Protein AF-A0A2J5PNU8-F1 (afdb_monomer)

pLDDT: mean 81.51, std 17.21, range [44.0, 97.12]

InterPro domains:
  IPR001952 Alkaline phosphatase [PF00245] (64-110)
  IPR017850 Alkaline-phosphatase-like, core domain superfamily [G3DSA:3.40.720.10] (23-110)
  IPR017850 Alkaline-phosphatase-like, core domain superfamily [SSF53649] (36-109)

Solvent-accessible surface area (backbone atoms only — not comparable to full-atom values): 7548 Å² total; per-residue (Å²): 134,87,79,58,73,71,63,68,71,53,57,68,77,80,52,81,84,80,80,75,73,88,68,80,83,42,76,76,47,69,55,55,32,40,78,49,61,65,91,45,95,71,11,62,39,42,69,95,68,88,53,67,68,52,53,55,68,67,67,68,98,63,87,74,93,75,86,88,87,86,81,64,85,89,60,47,74,67,50,53,49,52,51,36,39,70,76,51,32,82,54,34,59,51,81,60,85,68,35,60,87,78,84,88,87,83,89,89,83,132

Secondary structure (DSSP, 8-state):
----HHHHHHGGGGS-----------TTTS--S--S-TTSTTTT---SS--HHHHHHH---S--S-------TT--HHHHHHHHHHHT-TT---TTGGG-S---------

Sequence (110 aa):
MKLSALFIALLPLLGSPIIHAETTTAPVLENRAAQGDITTPGGARRLSGDQTEALRASLINKPAKNIILLIGDGMGDSEITAARNYAEGAGGFFKGIDALPLTGQYTHYS

Foldseek 3Di:
DDDDPVVVVCVVVVDDPPPDDPPPCPVLLQWQFQCADPVDVRSLGSGPDDCPVVLVSVDDPDDDPDDDDDDDVVDDPVNVQVCCCVPQNNRGDDSPPSSDSDDDDDDDDD

Radius of gyration: 21.51 Å; Cα contacts (8 Å, |Δi|>4): 71; chains: 1; bounding box: 66×42×44 Å

Organism: NCBI:txid1134687

Mean predicted aligned error: 11.57 Å

Nearest PDB structures (foldseek):
  1alh-assembly1_B  TM=1.003E+00  e=5.382E-07  Escherichia coli
  3bdg-assembly1_A  TM=1.003E+00  e=6.846E-07  Escherichia coli
  4km4-assembly1_B  TM=1.002E+00  e=7.721E-07  Escherichia coli K-12
  3bdf-assembly1_A  TM=1.001E+00  e=8.707E-07  unclassified
  1aja-assembly1_B  TM=1.002E+00  e=1.249E-06  Escherichia coli

Structure (mmCIF, N/CA/C/O backbone):
data_AF-A0A2J5PNU8-F1
#
_entry.id   AF-A0A2J5PNU8-F1
#
loop_
_atom_site.group_PDB
_atom_site.id
_atom_site.type_symbol
_atom_site.label_atom_id
_atom_site.label_alt_id
_atom_site.label_comp_id
_atom_site.label_asym_id
_atom_site.label_entity_id
_atom_site.label_seq_id
_atom_site.pdbx_PDB_ins_code
_atom_site.Cartn_x
_atom_site.Cartn_y
_atom_site.Cartn_z
_atom_site.occupancy
_atom_site.B_iso_or_equiv
_atom_site.auth_seq_id
_atom_site.auth_comp_id
_atom_site.auth_asym_id
_atom_site.auth_atom_id
_atom_site.pdbx_PDB_model_num
ATOM 1 N N . MET A 1 1 ? -54.042 -30.267 8.228 1.00 44.00 1 MET A N 1
ATOM 2 C CA . MET A 1 1 ? -52.817 -31.047 8.514 1.00 44.00 1 MET A CA 1
ATOM 3 C C . MET A 1 1 ? -51.987 -30.244 9.508 1.00 44.00 1 MET A C 1
ATOM 5 O O . MET A 1 1 ? -51.588 -29.137 9.176 1.00 44.00 1 MET A O 1
ATOM 9 N N . LYS A 1 2 ? -51.856 -30.708 10.759 1.00 48.34 2 LYS A N 1
ATOM 10 C CA . LYS A 1 2 ? -51.146 -29.984 11.830 1.00 48.34 2 LYS A CA 1
ATOM 11 C C . LYS A 1 2 ? -49.641 -30.217 11.664 1.00 48.34 2 LYS A C 1
ATOM 13 O O . LYS A 1 2 ? -49.169 -31.311 11.955 1.00 48.34 2 LYS A O 1
ATOM 18 N N . LEU A 1 3 ? -48.911 -29.224 11.160 1.00 52.28 3 LEU A N 1
ATOM 19 C CA . LEU A 1 3 ? -47.448 -29.261 11.136 1.00 52.28 3 LEU A CA 1
ATOM 20 C C . LEU A 1 3 ? -46.926 -29.126 12.572 1.00 52.28 3 LEU A C 1
ATOM 22 O O . LEU A 1 3 ? -47.203 -28.144 13.256 1.00 52.28 3 LEU A O 1
ATOM 26 N N . SER A 1 4 ? -46.230 -30.164 13.034 1.00 50.78 4 SER A N 1
ATOM 27 C CA . SER A 1 4 ? -45.630 -30.242 14.366 1.00 50.78 4 SER A CA 1
ATOM 28 C C . SER A 1 4 ? -44.547 -29.172 14.525 1.00 50.78 4 SER A C 1
ATOM 30 O O . SER A 1 4 ? -43.692 -29.026 13.652 1.00 50.78 4 SER A O 1
ATOM 32 N N . ALA A 1 5 ? -44.554 -28.456 15.654 1.00 58.75 5 ALA A N 1
ATOM 33 C CA . ALA A 1 5 ? -43.593 -27.396 15.979 1.00 58.75 5 ALA A CA 1
ATOM 34 C C . ALA A 1 5 ? -42.122 -27.857 15.902 1.00 58.75 5 ALA A C 1
ATOM 36 O O . ALA A 1 5 ? -41.227 -27.049 15.661 1.00 58.75 5 ALA A O 1
ATOM 37 N N . LEU A 1 6 ? -41.881 -29.167 16.021 1.00 56.97 6 LEU A N 1
ATOM 38 C CA . LEU A 1 6 ? -40.559 -29.775 15.884 1.00 56.97 6 LEU A CA 1
ATOM 39 C C . LEU A 1 6 ? -39.975 -29.638 14.463 1.00 56.97 6 LEU A C 1
ATOM 41 O O . LEU A 1 6 ? -38.764 -29.534 14.305 1.00 56.97 6 LEU A O 1
ATOM 45 N N . PHE A 1 7 ? -40.824 -29.594 13.429 1.00 55.62 7 PHE A N 1
ATOM 46 C CA . PHE A 1 7 ? -40.387 -29.478 12.031 1.00 55.62 7 PHE A CA 1
ATOM 47 C C . PHE A 1 7 ? -39.930 -28.056 11.669 1.00 55.62 7 PHE A C 1
ATOM 49 O O . PHE A 1 7 ? -39.075 -27.882 10.806 1.00 55.62 7 PHE A O 1
ATOM 56 N N . ILE A 1 8 ? -40.465 -27.037 12.349 1.00 59.12 8 ILE A N 1
ATOM 57 C CA . ILE A 1 8 ? -40.111 -25.626 12.121 1.00 59.12 8 ILE A CA 1
ATOM 58 C C . ILE A 1 8 ? -38.739 -25.310 12.740 1.00 59.12 8 ILE A C 1
ATOM 60 O O . ILE A 1 8 ? -37.965 -24.547 12.169 1.00 59.12 8 ILE A O 1
ATOM 64 N N . ALA A 1 9 ? -38.403 -25.947 13.867 1.00 58.53 9 ALA A N 1
ATOM 65 C CA . ALA A 1 9 ? -37.138 -25.733 14.571 1.00 58.53 9 ALA A CA 1
ATOM 66 C C . ALA A 1 9 ? -35.911 -26.358 13.875 1.00 58.53 9 ALA A C 1
ATOM 68 O O . ALA A 1 9 ? -34.787 -25.954 14.162 1.00 58.53 9 ALA A O 1
ATOM 69 N N . LEU A 1 10 ? -36.107 -27.317 12.960 1.00 57.16 10 LEU A N 1
ATOM 70 C CA . LEU A 1 10 ? -35.014 -28.002 12.252 1.00 57.16 10 LEU A CA 1
ATOM 71 C C . LEU A 1 10 ? -34.642 -27.342 10.910 1.00 57.16 10 LEU A C 1
ATOM 73 O O . LEU A 1 10 ? -33.567 -27.592 10.371 1.00 57.16 10 LEU A O 1
ATOM 77 N N . LEU A 1 11 ? -35.500 -26.462 10.385 1.00 56.41 11 LEU A N 1
ATOM 78 C CA . LEU A 1 11 ? -35.276 -25.749 9.126 1.00 56.41 11 LEU A CA 1
ATOM 79 C C . LEU A 1 11 ? -34.000 -24.870 9.086 1.00 56.41 11 LEU A C 1
ATOM 81 O O . LEU A 1 11 ? -33.353 -24.850 8.039 1.00 56.41 11 LEU A O 1
ATOM 85 N N . PRO A 1 12 ? -33.572 -24.178 10.167 1.00 58.12 12 PRO A N 1
ATOM 86 C CA . PRO A 1 12 ? -32.374 -23.339 10.120 1.00 58.12 12 PRO A CA 1
ATOM 87 C C . PRO A 1 12 ? -31.052 -24.125 10.182 1.00 58.12 12 PRO A C 1
ATOM 89 O O . PRO A 1 12 ? -30.004 -23.525 9.977 1.00 58.12 12 PRO A O 1
ATOM 92 N N . LEU A 1 13 ? -31.066 -25.448 10.414 1.00 57.19 13 LEU A N 1
ATOM 93 C CA . LEU A 1 13 ? -29.849 -26.282 10.376 1.00 57.19 13 LEU A CA 1
ATOM 94 C C . LEU A 1 13 ? -29.406 -26.674 8.956 1.00 57.19 13 LEU A C 1
ATOM 96 O O . LEU A 1 13 ? -28.287 -27.146 8.780 1.00 57.19 13 LEU A O 1
ATOM 100 N N . LEU A 1 14 ? -30.258 -26.478 7.945 1.00 57.78 14 LEU A N 1
ATOM 101 C CA . LEU A 1 14 ? -29.947 -26.784 6.541 1.00 57.78 14 LEU A CA 1
ATOM 102 C C . LEU A 1 14 ? -29.333 -25.594 5.781 1.00 57.78 14 LEU A C 1
ATOM 104 O O . LEU A 1 14 ? -28.928 -25.750 4.632 1.00 57.78 14 LEU A O 1
ATOM 108 N N . GLY A 1 15 ? -29.253 -24.414 6.405 1.00 55.31 15 GLY A N 1
ATOM 109 C CA . GLY A 1 15 ? -28.644 -23.218 5.825 1.00 55.31 15 GLY A CA 1
ATOM 110 C C . GLY A 1 15 ? -27.320 -22.887 6.504 1.00 55.31 15 GLY A C 1
ATOM 111 O O . GLY A 1 15 ? -27.275 -22.657 7.710 1.00 55.31 15 GLY A O 1
ATOM 112 N N . SER A 1 16 ? -26.232 -22.826 5.737 1.00 51.00 16 SER A N 1
ATOM 113 C CA . SER A 1 16 ? -24.966 -22.268 6.216 1.00 51.00 16 SER A CA 1
ATOM 114 C C . SER A 1 16 ? -25.191 -20.810 6.652 1.00 51.00 16 SER A C 1
ATOM 116 O O . SER A 1 16 ? -25.775 -20.046 5.878 1.00 51.00 16 SER A O 1
ATOM 118 N N . PRO A 1 17 ? -24.748 -20.377 7.847 1.00 52.59 17 PRO A N 1
ATOM 119 C CA . PRO A 1 17 ? -24.849 -18.974 8.221 1.00 52.59 17 PRO A CA 1
ATOM 120 C C . PRO A 1 17 ? -23.918 -18.159 7.318 1.00 52.59 17 PRO A C 1
ATOM 122 O O . PRO A 1 17 ? -22.698 -18.200 7.470 1.00 52.59 17 PRO A O 1
ATOM 125 N N . ILE A 1 18 ? -24.484 -17.413 6.368 1.00 58.72 18 ILE A N 1
ATOM 126 C CA . ILE A 1 18 ? -23.723 -16.423 5.604 1.00 58.72 18 ILE A CA 1
ATOM 127 C C . ILE A 1 18 ? -23.516 -15.218 6.522 1.00 58.72 18 ILE A C 1
ATOM 129 O O . ILE A 1 18 ? -24.379 -14.344 6.638 1.00 58.72 18 ILE A O 1
ATOM 133 N N . ILE A 1 19 ? -22.374 -15.192 7.209 1.00 55.03 19 ILE A N 1
ATOM 134 C CA . ILE A 1 19 ? -21.908 -14.004 7.922 1.00 55.03 19 ILE A CA 1
ATOM 135 C C . ILE A 1 19 ? -21.542 -12.968 6.858 1.00 55.03 19 ILE A C 1
ATOM 137 O O . ILE A 1 19 ? -20.465 -13.016 6.272 1.00 55.03 19 ILE A O 1
ATOM 141 N N . HIS A 1 20 ? -22.455 -12.037 6.594 1.00 44.50 20 HIS A N 1
ATOM 142 C CA . HIS A 1 20 ? -22.135 -10.843 5.827 1.00 44.50 20 HIS A CA 1
ATOM 143 C C . HIS A 1 20 ? -21.334 -9.920 6.743 1.00 44.50 20 HIS A C 1
ATOM 145 O O . HIS A 1 20 ? -21.883 -9.306 7.661 1.00 44.50 20 HIS A O 1
ATOM 151 N N . ALA A 1 21 ? -20.021 -9.855 6.529 1.00 49.56 21 ALA A N 1
ATOM 152 C CA . ALA A 1 21 ? -19.262 -8.708 6.990 1.00 49.56 21 ALA A CA 1
ATOM 153 C C . ALA A 1 21 ? -19.819 -7.485 6.251 1.00 49.56 21 ALA A C 1
ATOM 155 O O . ALA A 1 21 ? -19.934 -7.495 5.026 1.00 49.56 21 ALA A O 1
ATOM 156 N N . GLU A 1 22 ? -20.224 -6.461 6.996 1.00 48.22 22 GLU A N 1
ATOM 157 C CA . GLU A 1 22 ? -20.625 -5.172 6.438 1.00 48.22 22 GLU A CA 1
ATOM 158 C C . GLU A 1 22 ? -19.356 -4.485 5.913 1.00 48.22 22 GLU A C 1
ATOM 160 O O . GLU A 1 22 ? -18.721 -3.681 6.593 1.00 48.22 22 GLU A O 1
ATOM 165 N N . THR A 1 23 ? -18.908 -4.908 4.733 1.00 49.78 23 THR A N 1
ATOM 166 C CA . THR A 1 23 ? -17.799 -4.290 4.020 1.00 49.78 23 THR A CA 1
ATOM 167 C C . THR A 1 23 ? -18.360 -3.058 3.333 1.00 49.78 23 THR A C 1
ATOM 169 O O . THR A 1 23 ? -19.172 -3.172 2.418 1.00 49.78 23 THR A O 1
ATOM 172 N N . THR A 1 24 ? -17.948 -1.869 3.770 1.00 50.78 24 THR A N 1
ATOM 173 C CA . THR A 1 24 ? -18.172 -0.644 3.002 1.00 50.78 24 THR A CA 1
ATOM 174 C C . THR A 1 24 ? -17.445 -0.808 1.667 1.00 50.78 24 THR A C 1
ATOM 176 O O . THR A 1 24 ? -16.228 -0.653 1.592 1.00 50.78 24 THR A O 1
ATOM 179 N N . THR A 1 25 ? -18.177 -1.199 0.624 1.00 48.31 25 THR A N 1
ATOM 180 C CA . THR A 1 25 ? -17.665 -1.407 -0.733 1.00 48.31 25 THR A CA 1
ATOM 181 C C . THR A 1 25 ? -17.285 -0.059 -1.331 1.00 48.31 25 THR A C 1
ATOM 183 O O . THR A 1 25 ? -18.093 0.604 -1.981 1.00 48.31 25 THR A O 1
ATOM 186 N N . ALA A 1 26 ? -16.058 0.381 -1.071 1.00 53.16 26 ALA A N 1
ATOM 187 C CA . ALA A 1 26 ? -15.415 1.435 -1.832 1.00 53.16 26 ALA A CA 1
ATOM 188 C C . ALA A 1 26 ? -14.636 0.760 -2.976 1.00 53.16 26 ALA A C 1
ATOM 190 O O . ALA A 1 26 ? -13.536 0.257 -2.736 1.00 53.16 26 ALA A O 1
ATOM 191 N N . PRO A 1 27 ? -15.160 0.744 -4.218 1.00 53.88 27 PRO A N 1
ATOM 192 C CA . PRO A 1 27 ? -14.572 -0.018 -5.326 1.00 53.88 27 PRO A CA 1
ATOM 193 C C . PRO A 1 27 ? -13.135 0.406 -5.664 1.00 53.88 27 PRO A C 1
ATOM 195 O O . PRO A 1 27 ? -12.394 -0.350 -6.283 1.00 53.88 27 PRO A O 1
ATOM 198 N N . VAL A 1 28 ? -12.705 1.599 -5.236 1.00 55.09 28 VAL A N 1
ATOM 199 C CA . VAL A 1 28 ? -11.342 2.086 -5.489 1.00 55.09 28 VAL A CA 1
ATOM 200 C C . VAL A 1 28 ? -10.287 1.460 -4.566 1.00 55.09 28 VAL A C 1
ATOM 202 O O . VAL A 1 28 ? -9.095 1.525 -4.858 1.00 55.09 28 VAL A O 1
ATOM 205 N N . LEU A 1 29 ? -10.703 0.822 -3.470 1.00 62.06 29 LEU A N 1
ATOM 206 C CA . LEU A 1 29 ? -9.799 0.161 -2.525 1.00 62.06 29 LEU A CA 1
ATOM 207 C C . LEU A 1 29 ? -9.606 -1.333 -2.837 1.00 62.06 29 LEU A C 1
ATOM 209 O O . LEU A 1 29 ? -8.663 -1.936 -2.333 1.00 62.06 29 LEU A O 1
ATOM 213 N N . GLU A 1 30 ? -10.451 -1.918 -3.692 1.00 69.31 30 GLU A N 1
ATOM 214 C CA . GLU A 1 30 ? -10.447 -3.359 -3.981 1.00 69.31 30 GLU A CA 1
ATOM 215 C C . GLU A 1 30 ? -9.340 -3.793 -4.953 1.00 69.31 30 GLU A C 1
ATOM 217 O O . GLU A 1 30 ? -8.948 -4.960 -4.954 1.00 69.31 30 GLU A O 1
ATOM 222 N N . ASN A 1 31 ? -8.813 -2.878 -5.774 1.00 80.69 31 ASN A N 1
ATOM 223 C CA . ASN A 1 31 ? -7.730 -3.186 -6.704 1.00 80.69 31 ASN A CA 1
ATOM 224 C C . ASN A 1 31 ? -6.765 -2.006 -6.878 1.00 80.69 31 ASN A C 1
ATOM 226 O O . ASN A 1 31 ? -7.106 -0.999 -7.499 1.00 80.69 31 ASN A O 1
ATOM 230 N N . ARG A 1 32 ? -5.530 -2.167 -6.385 1.00 86.44 32 ARG A N 1
ATOM 231 C CA . ARG A 1 32 ? -4.431 -1.200 -6.566 1.00 86.44 32 ARG A CA 1
ATOM 232 C C . ARG A 1 32 ? -3.355 -1.673 -7.551 1.00 86.44 32 ARG A C 1
ATOM 234 O O . ARG A 1 32 ? -2.227 -1.178 -7.500 1.00 86.44 32 ARG A O 1
ATOM 241 N N . ALA A 1 33 ? -3.662 -2.627 -8.428 1.00 90.75 33 ALA A N 1
ATOM 242 C CA . ALA A 1 33 ? -2.768 -2.988 -9.526 1.00 90.75 33 ALA A CA 1
ATOM 243 C C . ALA A 1 33 ? -2.645 -1.835 -10.541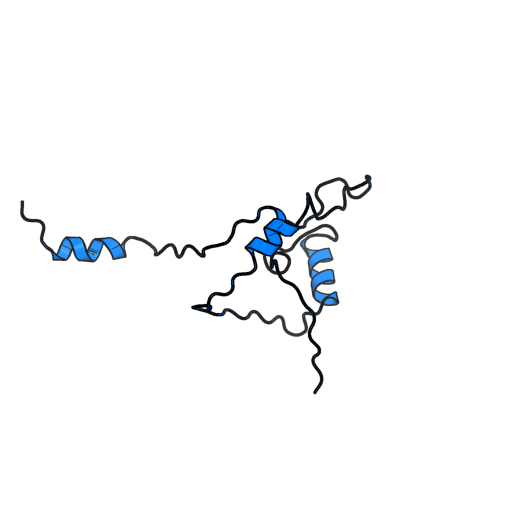 1.00 90.75 33 ALA A C 1
ATOM 245 O O . ALA A 1 33 ? -3.509 -0.955 -10.617 1.00 90.75 33 ALA A O 1
ATOM 246 N N . ALA A 1 34 ? -1.568 -1.841 -11.327 1.00 91.25 34 ALA A N 1
ATOM 247 C CA . ALA A 1 34 ? -1.430 -0.979 -12.497 1.00 91.25 34 ALA A CA 1
ATOM 248 C C . ALA A 1 34 ? -2.535 -1.299 -13.521 1.00 91.25 34 ALA A C 1
ATOM 250 O O . ALA A 1 34 ? -2.798 -2.465 -13.809 1.00 91.25 34 ALA A O 1
ATOM 251 N N . GLN A 1 35 ? -3.189 -0.263 -14.050 1.00 86.12 35 GLN A N 1
ATOM 252 C CA . GLN A 1 35 ? -4.416 -0.409 -14.849 1.00 86.12 35 GLN A CA 1
ATOM 253 C C . GLN A 1 35 ? -4.198 -0.316 -16.369 1.00 86.12 35 GLN A C 1
ATOM 255 O O . GLN A 1 35 ? -5.149 -0.463 -17.134 1.00 86.12 35 GLN A O 1
ATOM 260 N N . GLY A 1 36 ? -2.974 -0.047 -16.829 1.00 87.62 36 GLY A N 1
ATOM 261 C CA . GLY A 1 36 ? -2.662 0.100 -18.251 1.00 87.62 36 GLY A CA 1
ATOM 262 C C . GLY A 1 36 ? -1.245 -0.345 -18.598 1.00 87.62 36 GLY A C 1
ATOM 263 O O . GLY A 1 36 ? -0.545 -0.946 -17.786 1.00 87.62 36 GLY A O 1
ATOM 264 N N . ASP A 1 37 ? -0.813 -0.031 -19.819 1.00 92.50 37 ASP A N 1
ATOM 265 C CA . ASP A 1 37 ? 0.568 -0.256 -20.245 1.00 92.50 37 ASP A CA 1
ATOM 266 C C . ASP A 1 37 ? 1.515 0.642 -19.442 1.00 92.50 37 ASP A C 1
ATOM 268 O O . ASP A 1 37 ? 1.526 1.863 -19.616 1.00 92.50 37 ASP A O 1
ATOM 272 N N . ILE A 1 38 ? 2.333 0.028 -18.590 1.00 92.62 38 ILE A N 1
ATOM 273 C CA . ILE A 1 38 ? 3.272 0.705 -17.690 1.00 92.62 38 ILE A CA 1
ATOM 274 C C . ILE A 1 38 ? 4.267 1.632 -18.403 1.00 92.62 38 ILE A C 1
ATOM 276 O O . ILE A 1 38 ? 4.834 2.507 -17.753 1.00 92.62 38 ILE A O 1
ATOM 280 N N . THR A 1 39 ? 4.478 1.467 -19.712 1.00 94.75 39 THR A N 1
ATOM 281 C CA . THR A 1 39 ? 5.382 2.308 -20.510 1.00 94.75 39 THR A CA 1
ATOM 282 C C . THR A 1 39 ? 4.720 3.596 -21.009 1.00 94.75 39 THR A C 1
ATOM 284 O O . THR A 1 39 ? 5.406 4.529 -21.429 1.00 94.75 39 THR A O 1
ATOM 287 N N . THR A 1 40 ? 3.390 3.680 -20.933 1.00 94.62 40 THR A N 1
ATOM 288 C CA . THR A 1 40 ? 2.608 4.832 -21.393 1.00 94.62 40 THR A CA 1
ATOM 289 C C . THR A 1 40 ? 2.322 5.817 -20.255 1.00 94.62 40 THR A C 1
ATOM 291 O O . THR A 1 40 ? 2.247 5.419 -19.083 1.00 94.62 40 THR A O 1
ATOM 294 N N . PRO A 1 41 ? 2.120 7.117 -20.555 1.00 93.31 41 PRO A N 1
ATOM 295 C CA . PRO A 1 41 ? 1.757 8.100 -19.543 1.00 93.31 41 PRO A CA 1
ATOM 296 C C . PRO A 1 41 ? 0.510 7.676 -18.760 1.00 93.31 41 PRO A C 1
ATOM 298 O O . PRO A 1 41 ? -0.588 7.566 -19.298 1.00 93.31 41 PRO A O 1
ATOM 301 N N . GLY A 1 42 ? 0.685 7.449 -17.459 1.00 89.44 42 GLY A N 1
ATOM 302 C CA . GLY A 1 42 ? -0.396 7.055 -16.562 1.00 89.44 42 GLY A CA 1
ATOM 303 C C . GLY A 1 42 ? -0.715 5.556 -16.515 1.00 89.44 42 GLY A C 1
ATOM 304 O O . GLY A 1 42 ? -1.544 5.175 -15.693 1.00 89.44 42 GLY A O 1
ATOM 305 N N . GLY A 1 43 ? -0.060 4.691 -17.295 1.00 89.88 43 GLY A N 1
ATOM 306 C CA . GLY A 1 43 ? -0.353 3.252 -17.271 1.00 89.88 43 GLY A CA 1
ATOM 307 C C . GLY A 1 43 ? 0.103 2.525 -15.999 1.00 89.88 43 GLY A C 1
ATOM 308 O O . GLY A 1 43 ? -0.512 1.542 -15.598 1.00 89.88 43 GLY A O 1
ATOM 309 N N . ALA A 1 44 ? 1.094 3.068 -15.283 1.00 93.44 44 ALA A N 1
ATOM 310 C CA . ALA A 1 44 ? 1.515 2.583 -13.963 1.00 93.44 44 ALA A CA 1
ATOM 311 C C . ALA A 1 44 ? 0.664 3.129 -12.791 1.00 93.44 44 ALA A C 1
ATOM 313 O O . ALA A 1 44 ? 0.997 2.915 -11.622 1.00 93.44 44 ALA A O 1
ATOM 314 N N . ARG A 1 45 ? -0.419 3.874 -13.062 1.00 93.44 45 ARG A N 1
ATOM 315 C CA . ARG A 1 45 ? -1.279 4.427 -12.006 1.00 93.44 45 ARG A CA 1
ATOM 316 C C . ARG A 1 45 ? -2.006 3.308 -11.266 1.00 93.44 45 ARG A C 1
ATOM 318 O O . ARG A 1 45 ? -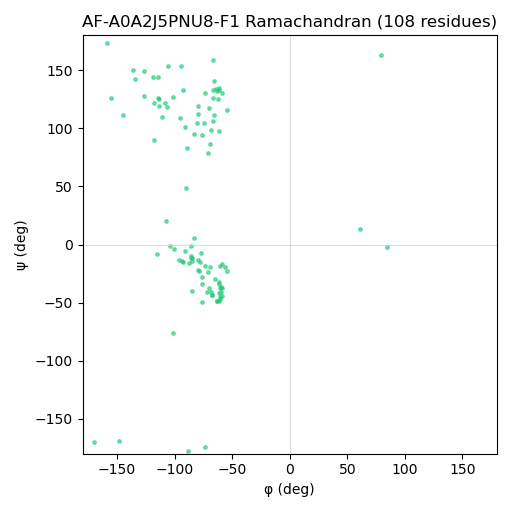2.644 2.458 -11.877 1.00 93.44 45 ARG A O 1
ATOM 325 N N . ARG A 1 46 ? -1.968 3.392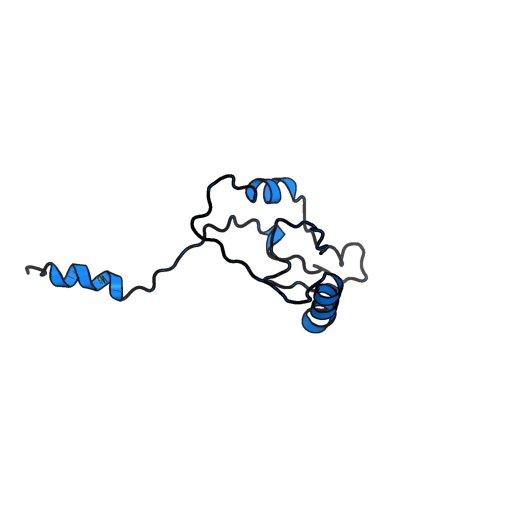 -9.936 1.00 91.75 46 ARG A N 1
ATOM 326 C CA . ARG A 1 46 ? -2.708 2.516 -9.012 1.00 91.75 46 ARG A CA 1
ATOM 327 C C . ARG A 1 46 ? -4.039 3.101 -8.539 1.00 91.75 46 ARG A C 1
ATOM 329 O O . ARG A 1 46 ? -4.832 2.401 -7.926 1.00 91.75 46 ARG A O 1
ATOM 336 N N . LEU A 1 47 ? -4.257 4.396 -8.779 1.00 90.44 47 LEU A N 1
ATOM 337 C CA . LEU A 1 47 ? -5.463 5.123 -8.386 1.00 90.44 47 LEU A CA 1
ATOM 338 C C . LEU A 1 47 ? -6.229 5.566 -9.631 1.00 90.44 47 LEU A C 1
ATOM 340 O O . LEU A 1 47 ? -5.678 6.262 -10.495 1.00 90.44 47 LEU A O 1
ATOM 344 N N . SER A 1 48 ? -7.508 5.202 -9.685 1.00 85.44 48 SER A N 1
ATOM 345 C CA . SER A 1 48 ? -8.437 5.579 -10.754 1.00 85.44 48 SER A CA 1
ATOM 346 C C . SER A 1 48 ? -9.141 6.919 -10.503 1.00 85.44 48 SER A C 1
ATOM 348 O O . SER A 1 48 ? -9.646 7.518 -11.448 1.00 85.44 48 SER A O 1
ATOM 350 N N . GLY A 1 49 ? -9.126 7.435 -9.270 1.00 87.25 49 GLY A N 1
ATOM 351 C CA . GLY A 1 49 ? -9.793 8.688 -8.912 1.00 87.25 49 GLY A CA 1
ATOM 352 C C . GLY A 1 49 ? -9.441 9.201 -7.516 1.00 87.25 49 GLY A C 1
ATOM 353 O O . GLY A 1 49 ? -8.528 8.687 -6.863 1.00 87.25 49 GLY A O 1
ATOM 354 N N . ASP A 1 50 ? -10.178 10.218 -7.069 1.00 89.50 50 ASP A N 1
ATOM 355 C CA . ASP A 1 50 ? -10.059 10.778 -5.721 1.00 89.50 50 ASP A CA 1
ATOM 356 C C . ASP A 1 50 ? -10.487 9.764 -4.647 1.00 89.50 50 ASP A C 1
ATOM 358 O O . ASP A 1 50 ? -11.438 9.006 -4.837 1.00 89.50 50 ASP A O 1
ATOM 362 N N . GLN A 1 51 ? -9.758 9.732 -3.528 1.00 88.12 51 GLN A N 1
ATOM 363 C CA . GLN A 1 51 ? -9.974 8.765 -2.443 1.00 88.12 51 GLN A CA 1
ATOM 364 C C . GLN A 1 51 ? -10.673 9.359 -1.222 1.00 88.12 51 GLN A C 1
ATOM 366 O O . GLN A 1 51 ? -10.904 8.636 -0.257 1.00 88.12 51 GLN A O 1
ATOM 371 N N . THR A 1 52 ? -11.003 10.649 -1.223 1.00 89.75 52 THR A N 1
ATOM 372 C CA . THR A 1 52 ? -11.439 11.362 -0.017 1.00 89.75 52 THR A CA 1
ATOM 373 C C . THR A 1 52 ? -12.719 10.761 0.556 1.00 89.75 52 THR A C 1
ATOM 375 O O . THR A 1 52 ? -12.773 10.441 1.742 1.00 89.75 52 THR A O 1
ATOM 378 N N . GLU A 1 53 ? -13.733 10.544 -0.286 1.00 89.19 53 GLU A N 1
ATOM 379 C CA . GLU A 1 53 ? -14.996 9.932 0.149 1.00 89.19 53 GLU A CA 1
ATOM 380 C C . GLU A 1 53 ? -14.823 8.461 0.540 1.00 89.19 53 GLU A C 1
ATOM 382 O O . GLU A 1 53 ? -15.349 8.030 1.565 1.00 89.19 53 GLU A O 1
ATOM 387 N N . ALA A 1 54 ? -14.034 7.703 -0.229 1.00 86.56 54 ALA A N 1
ATOM 388 C CA . ALA A 1 54 ? -13.751 6.296 0.053 1.00 86.56 54 ALA A CA 1
ATOM 389 C C . ALA A 1 54 ? -13.041 6.111 1.406 1.00 86.56 54 ALA A C 1
ATOM 391 O O . ALA A 1 54 ? -13.387 5.216 2.176 1.00 86.56 54 ALA A O 1
ATOM 392 N N . LEU A 1 55 ? -12.082 6.985 1.718 1.00 89.25 55 LEU A N 1
ATOM 393 C CA . LEU A 1 55 ? -11.366 6.992 2.988 1.00 89.25 55 LEU A CA 1
ATOM 394 C C . LEU A 1 55 ? -12.259 7.474 4.133 1.00 89.25 55 LEU A C 1
ATOM 396 O O . LEU A 1 55 ? -12.242 6.888 5.208 1.00 89.25 55 LEU A O 1
ATOM 400 N N . ARG A 1 56 ? -13.088 8.502 3.9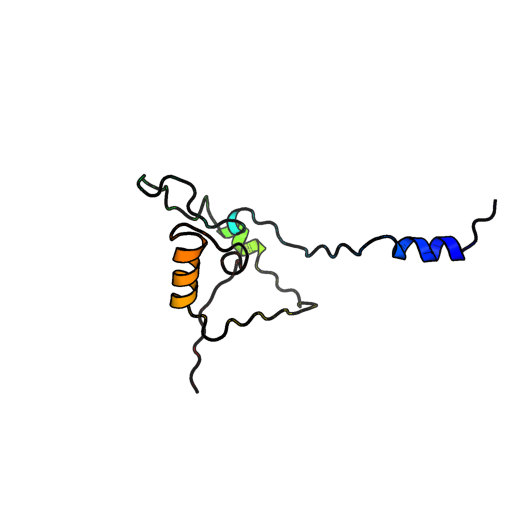19 1.00 89.00 56 ARG A N 1
ATOM 401 C CA . ARG A 1 56 ? -14.048 8.951 4.938 1.00 89.00 56 ARG A CA 1
ATOM 402 C C . ARG A 1 56 ? -15.022 7.837 5.315 1.00 89.00 56 ARG A C 1
ATOM 404 O O . ARG A 1 56 ? -15.309 7.658 6.494 1.00 89.00 56 ARG A O 1
ATOM 411 N N . ALA A 1 57 ? -15.489 7.069 4.334 1.00 88.50 57 ALA A N 1
ATOM 412 C CA . ALA A 1 57 ? -16.407 5.958 4.550 1.00 88.50 57 ALA A CA 1
ATOM 413 C C . ALA A 1 57 ? -15.766 4.757 5.279 1.00 88.50 57 ALA A C 1
ATOM 415 O O . ALA A 1 57 ? -16.491 3.939 5.848 1.00 88.50 57 ALA A O 1
ATOM 416 N N . SER A 1 58 ? -14.429 4.643 5.298 1.00 87.81 58 SER A N 1
ATOM 417 C CA . SER A 1 58 ? -13.718 3.591 6.042 1.00 87.81 58 SER A CA 1
ATOM 418 C C . SER A 1 58 ? -13.480 3.934 7.520 1.00 87.81 58 SER A C 1
ATOM 420 O O . SER A 1 58 ? -13.147 3.050 8.311 1.00 87.81 58 SER A O 1
ATOM 422 N N . LEU A 1 59 ? -13.699 5.190 7.927 1.00 90.25 59 LEU A N 1
ATOM 423 C CA . LEU A 1 59 ? -13.565 5.636 9.314 1.00 90.25 59 LEU A CA 1
ATOM 424 C C . LEU A 1 59 ? -14.840 5.337 10.109 1.00 90.25 59 LEU A C 1
ATOM 426 O O . LEU A 1 59 ? -15.788 6.121 10.132 1.00 90.25 59 LEU A O 1
ATOM 430 N N . ILE A 1 60 ? -14.851 4.200 10.802 1.00 90.75 60 ILE A N 1
ATOM 431 C CA . ILE A 1 60 ? -15.995 3.758 11.602 1.00 90.75 60 ILE A CA 1
ATOM 432 C C . ILE A 1 60 ? -15.650 3.831 13.092 1.00 90.75 60 ILE A C 1
ATOM 434 O O . ILE A 1 60 ? -14.890 3.016 13.606 1.00 90.75 60 ILE A O 1
ATOM 438 N N . ASN A 1 61 ? -16.265 4.769 13.815 1.00 92.81 61 ASN A N 1
ATOM 439 C CA . ASN A 1 61 ? -16.071 4.938 15.261 1.00 92.81 61 ASN A CA 1
ATOM 440 C C . ASN A 1 61 ? -17.070 4.103 16.090 1.00 92.81 61 ASN A C 1
ATOM 442 O O . ASN A 1 61 ? -17.756 4.619 16.972 1.00 92.81 61 ASN A O 1
ATOM 446 N N . LYS A 1 62 ? -17.209 2.814 15.756 1.00 95.19 62 LYS A N 1
ATOM 447 C CA . LYS A 1 62 ? -18.050 1.855 16.492 1.00 95.19 62 LYS A CA 1
ATOM 448 C C . LYS A 1 62 ? -17.163 0.778 17.122 1.00 95.19 62 LYS A C 1
ATOM 450 O O . LYS A 1 62 ? -16.175 0.391 16.498 1.00 95.19 62 LYS A O 1
ATOM 455 N N . PRO A 1 63 ? -17.483 0.271 18.325 1.00 94.88 63 PRO A N 1
ATOM 456 C CA . PRO A 1 63 ? -16.699 -0.800 18.926 1.00 94.88 63 PRO A CA 1
ATOM 457 C C . PRO A 1 63 ? -16.735 -2.050 18.038 1.00 94.88 63 PRO A C 1
ATOM 459 O O . PRO A 1 63 ? -17.793 -2.457 17.550 1.00 94.88 63 PRO A O 1
ATOM 462 N N . ALA A 1 64 ? -15.570 -2.665 17.832 1.00 95.00 64 ALA A N 1
ATOM 463 C CA . ALA A 1 64 ? -15.466 -3.916 17.095 1.00 95.00 64 ALA A CA 1
ATOM 464 C C . ALA A 1 64 ? -15.989 -5.075 17.955 1.00 95.00 64 ALA A C 1
ATOM 466 O O . ALA A 1 64 ? -15.579 -5.243 19.101 1.00 95.00 64 ALA A O 1
ATOM 467 N N . LYS A 1 65 ? -16.877 -5.904 17.393 1.00 96.56 65 LYS A N 1
ATOM 468 C CA . LYS A 1 65 ? -17.357 -7.124 18.066 1.00 96.56 65 LYS A CA 1
ATOM 469 C C . LYS A 1 65 ? -16.268 -8.199 18.149 1.00 96.56 65 LYS A C 1
ATOM 471 O O . LYS A 1 65 ? -16.198 -8.916 19.138 1.00 96.56 65 LYS A O 1
ATOM 476 N N . ASN A 1 66 ? -15.452 -8.315 17.101 1.00 97.12 66 ASN A N 1
ATOM 477 C CA . ASN A 1 66 ? -14.365 -9.284 16.985 1.00 97.12 66 ASN A CA 1
ATOM 478 C C . ASN A 1 66 ? -13.129 -8.584 16.414 1.00 97.12 66 ASN A C 1
ATOM 480 O O . ASN A 1 66 ? -13.268 -7.659 15.613 1.00 97.12 66 ASN A O 1
ATOM 484 N N . ILE A 1 67 ? -11.943 -9.067 16.781 1.00 96.06 67 ILE A N 1
ATOM 485 C CA . ILE A 1 67 ? -10.660 -8.583 16.265 1.00 96.06 67 ILE A CA 1
ATOM 486 C C . ILE A 1 67 ? -9.888 -9.788 15.728 1.00 96.06 67 ILE A C 1
ATOM 488 O O . ILE A 1 67 ? -9.733 -10.784 16.432 1.00 96.06 67 ILE A O 1
ATOM 492 N N . ILE A 1 68 ? -9.413 -9.693 14.486 1.00 96.38 68 ILE A N 1
ATOM 493 C CA . ILE A 1 68 ? -8.529 -10.681 13.860 1.00 96.38 68 ILE A CA 1
ATOM 494 C C . ILE A 1 68 ? -7.185 -9.992 13.637 1.00 96.38 68 ILE A C 1
ATOM 496 O O . ILE A 1 68 ? -7.121 -8.988 12.931 1.00 96.38 68 ILE A O 1
ATOM 500 N N . LEU A 1 69 ? -6.128 -10.524 14.248 1.00 96.50 69 LEU A N 1
ATOM 501 C CA . LEU A 1 69 ? -4.765 -10.026 14.099 1.00 96.50 69 LEU A CA 1
ATOM 502 C C . LEU A 1 69 ? -3.966 -11.001 13.235 1.00 96.50 69 LEU A C 1
ATOM 504 O O . LEU A 1 69 ? -3.794 -12.160 13.609 1.00 96.50 69 LEU A O 1
ATOM 508 N N . LEU A 1 70 ? -3.482 -10.521 12.090 1.00 95.69 70 LEU A N 1
ATOM 509 C CA . LEU A 1 70 ? -2.562 -11.257 11.230 1.00 95.69 70 LEU A CA 1
ATOM 510 C C . LEU A 1 70 ? -1.149 -10.725 11.465 1.00 95.69 70 LEU A C 1
ATOM 512 O O . LEU A 1 70 ? -0.927 -9.520 11.367 1.00 95.69 70 LEU A O 1
ATOM 516 N N . ILE A 1 71 ? -0.207 -11.617 11.766 1.00 94.81 71 ILE A N 1
ATOM 517 C CA . ILE A 1 71 ? 1.205 -11.275 11.961 1.00 94.81 71 ILE A CA 1
ATOM 518 C C . ILE A 1 71 ? 2.016 -12.017 10.906 1.00 94.81 71 ILE A C 1
ATOM 520 O O . ILE A 1 71 ? 1.963 -13.244 10.832 1.00 94.81 71 ILE A O 1
ATOM 524 N N . GLY A 1 72 ? 2.761 -11.264 10.099 1.00 94.62 72 GLY A N 1
ATOM 525 C CA . GLY A 1 72 ? 3.852 -11.808 9.301 1.00 94.62 72 GLY A CA 1
ATOM 526 C C . GLY A 1 72 ? 5.150 -11.617 10.070 1.00 94.62 72 GLY A C 1
ATOM 527 O O . GLY A 1 72 ? 5.606 -10.486 10.228 1.00 94.62 72 GLY A O 1
ATOM 528 N N . ASP A 1 73 ? 5.719 -12.704 10.579 1.00 95.50 73 ASP A N 1
ATOM 529 C CA . ASP A 1 73 ? 7.025 -12.651 11.234 1.00 95.50 73 ASP A CA 1
ATOM 530 C C . ASP A 1 73 ? 8.105 -12.226 10.226 1.00 95.50 73 ASP A C 1
ATOM 532 O O . ASP A 1 73 ? 8.133 -12.718 9.098 1.00 95.50 73 ASP A O 1
ATOM 536 N N . GLY A 1 74 ? 8.943 -11.259 10.605 1.00 93.75 74 GLY A N 1
ATOM 537 C CA . GLY A 1 74 ? 9.944 -10.655 9.718 1.00 93.75 74 GLY A CA 1
ATOM 538 C C . GLY A 1 74 ? 9.385 -9.951 8.471 1.00 93.75 74 GLY A C 1
ATOM 539 O O . GLY A 1 74 ? 10.146 -9.667 7.552 1.00 93.75 74 GLY A O 1
ATOM 540 N N . MET A 1 75 ? 8.077 -9.680 8.398 1.00 96.31 75 MET A N 1
ATOM 541 C CA . MET A 1 75 ? 7.434 -9.120 7.204 1.00 96.31 75 MET A CA 1
ATOM 542 C C . MET A 1 75 ? 7.451 -7.584 7.217 1.00 96.31 75 MET A C 1
ATOM 544 O O . MET A 1 75 ? 6.474 -6.946 7.611 1.00 96.31 75 MET A O 1
ATOM 548 N N . GLY A 1 76 ? 8.562 -6.990 6.782 1.00 93.31 76 GLY A N 1
ATOM 549 C CA . GLY A 1 76 ? 8.678 -5.554 6.536 1.00 93.31 76 GLY A CA 1
ATOM 550 C C . GLY A 1 76 ? 8.266 -5.148 5.117 1.00 93.31 76 GLY A C 1
ATOM 551 O O . GLY A 1 76 ? 7.873 -5.968 4.282 1.00 93.31 76 GLY A O 1
ATOM 552 N N . ASP A 1 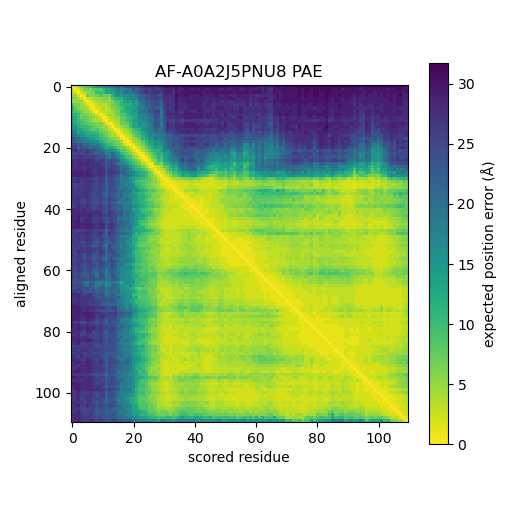77 ? 8.390 -3.854 4.813 1.00 94.00 77 ASP A N 1
ATOM 553 C CA . ASP A 1 77 ? 8.058 -3.307 3.488 1.00 94.00 77 ASP A CA 1
ATOM 554 C C . ASP A 1 77 ? 8.931 -3.906 2.368 1.00 94.00 77 ASP A C 1
ATOM 556 O O . ASP A 1 77 ? 8.467 -4.090 1.234 1.00 94.00 77 ASP A O 1
ATOM 560 N N . SER A 1 78 ? 10.187 -4.239 2.686 1.00 95.19 78 SER A N 1
ATOM 561 C CA . SER A 1 78 ? 11.130 -4.898 1.777 1.00 95.19 78 SER A CA 1
ATOM 562 C C . SER A 1 78 ? 10.642 -6.290 1.386 1.00 95.19 78 SER A C 1
ATOM 564 O O . SER A 1 78 ? 10.587 -6.617 0.199 1.00 95.19 78 SER A O 1
ATOM 566 N N . GLU A 1 79 ? 10.234 -7.092 2.366 1.00 96.44 79 GLU A N 1
ATOM 567 C CA . GLU A 1 79 ? 9.749 -8.456 2.171 1.00 96.44 79 GLU A CA 1
ATOM 568 C C . GLU A 1 79 ? 8.420 -8.459 1.415 1.00 96.44 79 GLU A C 1
ATOM 570 O O . GLU A 1 79 ? 8.259 -9.214 0.454 1.00 96.44 79 GLU A O 1
ATOM 575 N N . ILE A 1 80 ? 7.498 -7.558 1.773 1.00 93.50 80 ILE A N 1
ATOM 576 C CA . ILE A 1 80 ? 6.225 -7.385 1.058 1.00 93.50 80 ILE A CA 1
ATOM 577 C C . ILE A 1 80 ? 6.484 -7.031 -0.411 1.00 93.50 80 ILE A C 1
ATOM 579 O O . ILE A 1 80 ? 5.855 -7.587 -1.313 1.00 93.50 80 ILE A O 1
ATOM 583 N N . THR A 1 81 ? 7.427 -6.126 -0.677 1.00 94.56 81 THR A N 1
ATOM 584 C CA . THR A 1 81 ? 7.766 -5.716 -2.044 1.00 94.56 81 THR A CA 1
ATOM 585 C C . THR A 1 81 ? 8.417 -6.848 -2.830 1.00 94.56 81 THR A C 1
ATOM 587 O O . THR A 1 81 ? 8.035 -7.078 -3.977 1.00 94.56 81 THR A O 1
ATOM 590 N N . ALA A 1 82 ? 9.354 -7.584 -2.230 1.00 95.69 82 ALA A N 1
ATOM 591 C CA . ALA A 1 82 ? 9.995 -8.728 -2.871 1.00 95.69 82 ALA A CA 1
ATOM 592 C C . ALA A 1 82 ? 8.970 -9.811 -3.236 1.00 95.69 82 ALA A C 1
ATOM 594 O O . ALA A 1 82 ? 8.935 -10.268 -4.380 1.00 95.69 82 ALA A O 1
ATOM 595 N N . ALA A 1 83 ? 8.085 -10.154 -2.296 1.00 95.50 83 ALA A N 1
ATOM 596 C CA . ALA A 1 83 ? 7.016 -11.115 -2.522 1.00 95.50 83 ALA A CA 1
ATOM 597 C C . ALA A 1 83 ? 6.070 -10.651 -3.636 1.00 95.50 83 ALA A C 1
ATOM 599 O O . ALA A 1 83 ? 5.754 -11.431 -4.534 1.00 95.50 83 ALA A O 1
ATOM 600 N N . ARG A 1 84 ? 5.660 -9.376 -3.628 1.00 96.69 84 ARG A N 1
ATOM 601 C CA . ARG A 1 84 ? 4.773 -8.817 -4.660 1.00 96.69 84 ARG A CA 1
ATOM 602 C C . ARG A 1 84 ? 5.430 -8.853 -6.032 1.00 96.69 84 ARG A C 1
ATOM 604 O O . ARG A 1 84 ? 4.828 -9.336 -6.981 1.00 96.69 84 ARG A O 1
ATOM 611 N N . ASN A 1 85 ? 6.674 -8.388 -6.130 1.00 95.50 85 ASN A N 1
ATOM 612 C CA . ASN A 1 85 ? 7.413 -8.356 -7.388 1.00 95.50 85 ASN A CA 1
ATOM 613 C C . ASN A 1 85 ? 7.555 -9.752 -7.998 1.00 95.50 85 ASN A C 1
ATOM 615 O O . ASN A 1 85 ? 7.482 -9.885 -9.216 1.00 95.50 85 ASN A O 1
ATOM 619 N N . TYR A 1 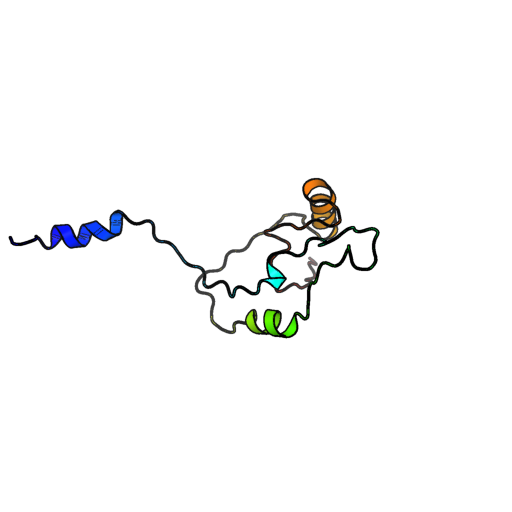86 ? 7.748 -10.770 -7.157 1.00 95.81 86 TYR A N 1
ATOM 620 C CA . TYR A 1 86 ? 7.873 -12.150 -7.603 1.00 95.81 86 TYR A CA 1
ATOM 621 C C . TYR A 1 86 ? 6.525 -12.780 -7.983 1.00 95.81 86 TYR A C 1
ATOM 623 O O . TYR A 1 86 ? 6.413 -13.373 -9.051 1.00 95.81 86 TYR A O 1
ATOM 631 N N . ALA A 1 87 ? 5.509 -12.661 -7.123 1.00 95.19 87 ALA A N 1
ATOM 632 C CA . ALA A 1 87 ? 4.239 -13.373 -7.286 1.00 95.19 87 ALA A CA 1
ATOM 633 C C . ALA A 1 87 ? 3.244 -12.654 -8.211 1.00 95.19 87 ALA A C 1
ATOM 635 O O . ALA A 1 87 ? 2.574 -13.296 -9.013 1.00 95.19 87 ALA A O 1
ATOM 636 N N . GLU A 1 88 ? 3.156 -11.329 -8.107 1.00 93.69 88 GLU A N 1
ATOM 637 C CA . GLU A 1 88 ? 2.147 -10.504 -8.788 1.00 93.69 88 GLU A CA 1
ATOM 638 C C . GLU A 1 88 ? 2.779 -9.536 -9.810 1.00 93.69 88 GLU A C 1
ATOM 640 O O . GLU A 1 88 ? 2.079 -8.858 -10.563 1.00 93.69 88 GLU A O 1
ATOM 645 N N . GLY A 1 89 ? 4.113 -9.445 -9.839 1.00 92.19 89 GLY A N 1
ATOM 646 C CA . GLY A 1 89 ? 4.851 -8.440 -10.598 1.00 92.19 89 GLY A CA 1
ATOM 647 C C . GLY A 1 89 ? 4.900 -7.077 -9.897 1.00 92.19 89 GLY A C 1
ATOM 648 O O . GLY A 1 89 ? 4.121 -6.770 -8.995 1.00 92.19 89 GLY A O 1
ATOM 649 N N . ALA A 1 90 ? 5.821 -6.210 -10.327 1.00 90.69 90 ALA A N 1
ATOM 650 C CA . ALA A 1 90 ? 6.046 -4.912 -9.676 1.00 90.69 90 ALA A CA 1
ATOM 651 C C . ALA A 1 90 ? 4.820 -3.979 -9.704 1.00 90.69 90 ALA A C 1
ATOM 653 O O . ALA A 1 90 ? 4.564 -3.238 -8.754 1.00 90.69 90 ALA A O 1
ATOM 654 N N . GLY A 1 91 ? 4.033 -4.046 -10.782 1.00 90.31 91 GLY A N 1
ATOM 655 C CA . GLY A 1 91 ? 2.752 -3.346 -10.912 1.00 90.31 91 GLY A CA 1
ATOM 656 C C . GLY A 1 91 ? 1.560 -4.109 -10.325 1.00 90.31 91 GLY A C 1
ATOM 657 O O . GLY A 1 91 ? 0.444 -3.599 -10.382 1.00 90.31 91 GLY A O 1
ATOM 658 N N . GLY A 1 92 ? 1.781 -5.307 -9.783 1.00 91.81 92 GLY A N 1
ATOM 659 C CA . GLY A 1 92 ? 0.753 -6.181 -9.235 1.00 91.81 92 GLY A CA 1
ATOM 660 C C . GLY A 1 92 ? 0.191 -5.712 -7.898 1.00 91.81 92 GLY A C 1
ATOM 661 O O . GLY A 1 92 ? 0.507 -4.621 -7.404 1.00 91.81 92 GLY A O 1
ATOM 662 N N . PHE A 1 93 ? -0.668 -6.551 -7.323 1.00 93.31 93 PHE A N 1
ATOM 663 C CA . PHE A 1 93 ? -1.437 -6.242 -6.123 1.00 93.31 93 PHE A CA 1
ATOM 664 C C . PHE A 1 93 ? -1.830 -7.513 -5.370 1.00 93.31 93 PHE A C 1
ATOM 666 O O . PHE A 1 93 ? -2.495 -8.386 -5.928 1.00 93.31 93 PHE A O 1
ATOM 673 N N . PHE A 1 94 ? -1.503 -7.581 -4.079 1.00 93.00 94 PHE A N 1
ATOM 674 C CA . PHE A 1 94 ? -2.029 -8.632 -3.218 1.00 93.00 94 PHE A CA 1
ATOM 675 C C . PHE A 1 94 ? -3.451 -8.308 -2.767 1.00 93.00 94 PHE A C 1
ATOM 677 O O . PHE A 1 94 ? -3.680 -7.372 -2.006 1.00 93.00 94 PHE A O 1
ATOM 684 N N . LYS A 1 95 ? -4.403 -9.172 -3.128 1.00 88.88 95 LYS A N 1
ATOM 685 C CA . LYS A 1 95 ? -5.832 -9.024 -2.785 1.00 88.88 95 LYS A CA 1
ATOM 686 C C . LYS A 1 95 ? -6.137 -8.970 -1.281 1.00 88.88 95 LYS A C 1
ATOM 688 O O . LYS A 1 95 ? -7.238 -8.589 -0.907 1.00 88.88 95 LYS A O 1
ATOM 693 N N . GLY A 1 96 ? -5.197 -9.390 -0.433 1.00 88.62 96 GLY A N 1
ATOM 694 C CA . GLY A 1 96 ? -5.306 -9.312 1.025 1.00 88.62 96 GLY A CA 1
ATOM 695 C C . GLY A 1 96 ? -4.507 -8.147 1.601 1.00 88.62 96 GLY A C 1
ATOM 696 O O . GLY A 1 96 ? -5.073 -7.125 1.975 1.00 88.62 96 GLY A O 1
ATOM 697 N N . ILE A 1 97 ? -3.182 -8.311 1.673 1.00 88.50 97 ILE A N 1
ATOM 698 C CA . ILE A 1 97 ? -2.279 -7.397 2.396 1.00 88.50 97 ILE A CA 1
ATOM 699 C C . ILE A 1 97 ? -2.326 -5.964 1.833 1.00 88.50 97 ILE A C 1
ATOM 701 O O . ILE A 1 97 ? -2.327 -5.014 2.610 1.00 88.50 97 ILE A O 1
ATOM 705 N N . ASP A 1 98 ? -2.449 -5.789 0.511 1.00 88.56 98 ASP A N 1
ATOM 706 C CA . ASP A 1 98 ? -2.483 -4.455 -0.114 1.00 88.56 98 ASP A CA 1
ATOM 707 C C . ASP A 1 98 ? -3.893 -3.827 -0.135 1.00 88.56 98 ASP A C 1
ATOM 709 O O . ASP A 1 98 ? -4.046 -2.648 -0.472 1.00 88.56 98 ASP A O 1
ATOM 713 N N . ALA A 1 99 ? -4.931 -4.603 0.200 1.00 89.31 99 ALA A N 1
ATOM 714 C CA . ALA A 1 99 ? -6.332 -4.183 0.134 1.00 89.31 99 ALA A CA 1
ATOM 715 C C . ALA A 1 99 ? -6.812 -3.446 1.394 1.00 89.31 99 ALA A C 1
ATOM 717 O O . ALA A 1 99 ? -7.891 -2.849 1.393 1.00 89.31 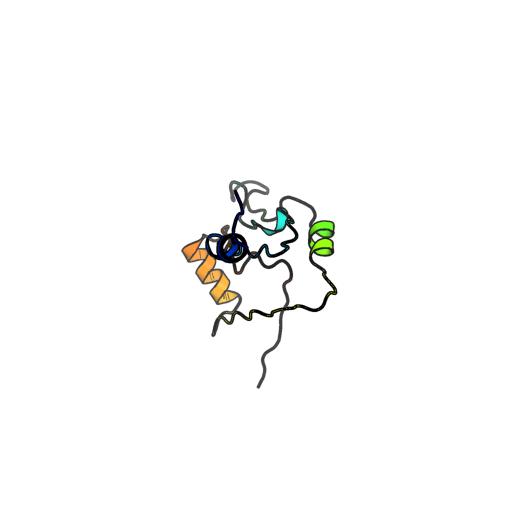99 ALA A O 1
ATOM 718 N N . LEU A 1 100 ? -6.032 -3.470 2.480 1.00 90.50 100 LEU A N 1
ATOM 719 C CA . LEU A 1 100 ? -6.398 -2.788 3.718 1.00 90.50 100 LEU A CA 1
ATOM 720 C C . LEU A 1 100 ? -6.399 -1.258 3.501 1.00 90.50 100 LEU A C 1
ATOM 722 O O . LEU A 1 100 ? -5.408 -0.696 3.030 1.00 90.50 100 LEU A O 1
ATOM 726 N N . PRO A 1 101 ? -7.502 -0.553 3.821 1.00 88.50 101 PRO A N 1
ATOM 727 C CA . PRO A 1 101 ? -7.696 0.838 3.406 1.00 88.50 101 PRO A CA 1
ATOM 728 C C . PRO A 1 101 ? -6.942 1.858 4.265 1.00 88.50 101 PRO A C 1
ATOM 730 O O . PRO A 1 101 ? -6.704 2.975 3.809 1.00 88.50 101 PRO A O 1
ATOM 733 N N . LEU A 1 102 ? -6.592 1.490 5.501 1.00 90.69 102 LEU A N 1
ATOM 734 C CA . LEU A 1 102 ? -5.883 2.333 6.457 1.00 90.69 102 LEU A CA 1
ATOM 735 C C . LEU A 1 102 ? -4.501 1.737 6.712 1.00 90.69 102 LEU A C 1
ATOM 737 O O . LEU A 1 102 ? -4.384 0.575 7.094 1.00 90.69 102 LEU A O 1
ATOM 741 N N . THR A 1 103 ? -3.467 2.547 6.515 1.00 92.62 103 THR A N 1
ATOM 742 C CA . THR A 1 103 ? -2.061 2.150 6.653 1.00 92.62 103 THR A CA 1
ATOM 743 C C . THR A 1 103 ? -1.337 3.096 7.605 1.00 92.62 103 THR A C 1
ATOM 745 O O . THR A 1 103 ? -1.645 4.286 7.640 1.00 92.62 103 THR A O 1
ATOM 748 N N . GLY A 1 104 ? -0.336 2.596 8.325 1.00 94.00 104 GLY A N 1
ATOM 749 C CA . GLY A 1 104 ? 0.516 3.397 9.203 1.00 94.00 104 GLY A CA 1
ATOM 750 C C . GLY A 1 104 ? 1.848 2.705 9.480 1.00 94.00 104 GLY A C 1
ATOM 751 O O . GLY A 1 104 ? 2.049 1.562 9.075 1.00 94.00 104 GLY A O 1
ATOM 752 N N . GLN A 1 105 ? 2.754 3.404 10.164 1.00 94.69 105 GLN A N 1
ATOM 753 C CA . GLN A 1 105 ? 4.063 2.890 1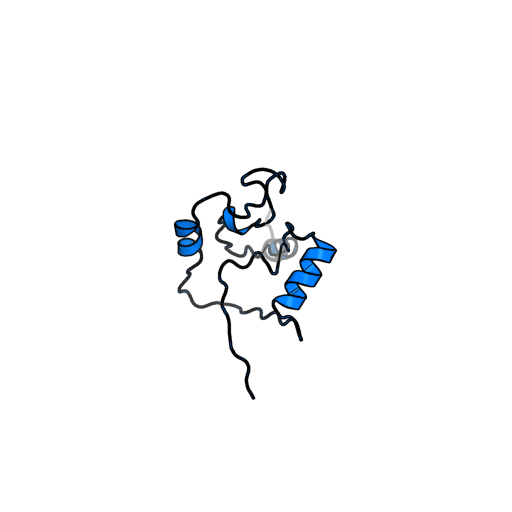0.570 1.00 94.69 105 GLN A CA 1
ATOM 754 C C . GLN A 1 105 ? 4.181 2.908 12.097 1.00 94.69 105 GLN A C 1
ATOM 756 O O . GLN A 1 105 ? 3.686 3.821 12.758 1.00 94.69 105 GLN A O 1
ATOM 761 N N . TYR A 1 106 ? 4.853 1.902 12.651 1.00 93.06 106 TYR A N 1
ATOM 762 C CA . TYR A 1 106 ? 5.093 1.752 14.084 1.00 93.06 106 TYR A CA 1
ATOM 763 C C . TYR A 1 106 ? 6.557 1.372 14.332 1.00 93.06 106 TYR A C 1
ATOM 765 O O . TYR A 1 106 ? 7.144 0.607 13.566 1.00 93.06 106 TYR A O 1
ATOM 773 N N . THR A 1 107 ? 7.150 1.904 15.400 1.00 93.00 107 THR A N 1
ATOM 774 C CA . THR A 1 107 ? 8.525 1.598 15.808 1.00 93.00 107 THR A CA 1
ATOM 775 C C . THR A 1 107 ? 8.549 0.457 16.818 1.00 93.00 107 THR A C 1
ATOM 777 O O . THR A 1 107 ? 7.823 0.477 17.804 1.00 93.00 107 THR A O 1
ATOM 780 N N . HIS A 1 108 ? 9.428 -0.519 16.607 1.00 90.00 108 HIS A N 1
ATOM 781 C CA . HIS A 1 108 ? 9.635 -1.655 17.505 1.00 90.00 108 HIS A CA 1
ATOM 782 C C . HIS A 1 108 ? 11.074 -1.617 18.040 1.00 90.00 108 HIS A C 1
ATOM 784 O O . HIS A 1 108 ? 11.995 -2.140 17.422 1.00 90.00 108 HIS A O 1
ATOM 790 N N . TYR A 1 109 ? 11.284 -0.944 19.171 1.00 83.38 109 TYR A N 1
ATOM 791 C CA . TYR A 1 109 ? 12.547 -0.999 19.915 1.00 83.38 109 TYR A CA 1
ATOM 792 C C . TYR A 1 109 ? 12.364 -1.8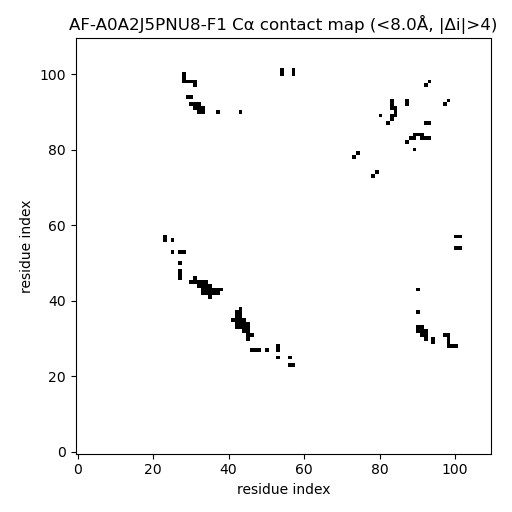61 21.171 1.00 83.38 109 TYR A C 1
ATOM 794 O O . TYR A 1 109 ? 11.245 -2.008 21.664 1.00 83.38 109 TYR A O 1
ATOM 802 N N . SER A 1 110 ? 13.449 -2.456 21.665 1.00 75.75 110 SER A N 1
ATOM 803 C CA . SER A 1 110 ? 13.489 -3.263 22.895 1.00 75.75 110 SER A CA 1
ATOM 804 C C . SER A 1 110 ? 14.418 -2.631 23.918 1.00 75.75 110 SER A C 1
ATOM 806 O O . SER A 1 110 ? 15.409 -2.004 23.480 1.00 75.75 110 SER A O 1
#